Protein AF-A0A2S9H2X5-F1 (afdb_monomer_lite)

pLDDT: mean 83.3, std 7.54, range [45.91, 91.69]

Structure (mmCIF, N/CA/C/O backbone):
data_AF-A0A2S9H2X5-F1
#
_entry.id   AF-A0A2S9H2X5-F1
#
loop_
_atom_site.group_PDB
_atom_site.id
_atom_site.type_symbol
_atom_site.label_atom_id
_atom_site.label_alt_id
_atom_site.label_comp_id
_atom_site.label_asym_id
_at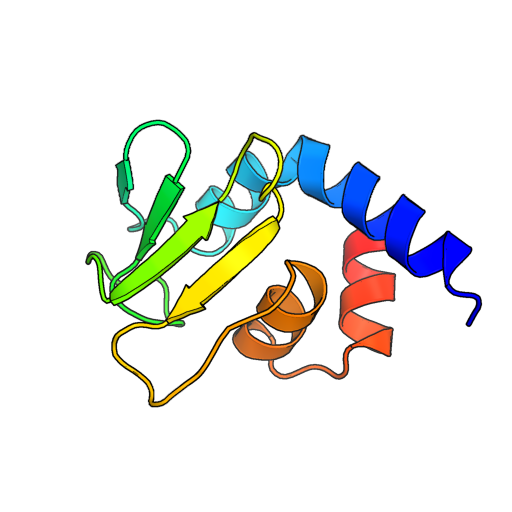om_site.label_entity_id
_atom_site.label_seq_id
_atom_site.pdbx_PDB_ins_code
_atom_site.Cartn_x
_atom_site.Cartn_y
_atom_site.Cartn_z
_atom_site.occupancy
_atom_site.B_iso_or_equiv
_atom_site.auth_seq_id
_atom_site.auth_comp_id
_atom_site.auth_asym_id
_atom_site.auth_atom_id
_atom_site.pdbx_PDB_model_num
ATOM 1 N N . MET A 1 1 ? 6.743 17.595 -11.778 1.00 54.75 1 MET A N 1
ATOM 2 C CA . MET A 1 1 ? 5.832 16.917 -10.837 1.00 54.75 1 MET A CA 1
ATOM 3 C C . MET A 1 1 ? 5.928 17.678 -9.531 1.00 54.75 1 MET A C 1
ATOM 5 O O . MET A 1 1 ? 7.042 17.798 -9.030 1.00 54.75 1 MET A O 1
ATOM 9 N N . ASN A 1 2 ? 4.841 18.294 -9.063 1.00 68.88 2 ASN A N 1
ATOM 10 C CA . ASN A 1 2 ? 4.856 19.046 -7.810 1.00 68.88 2 ASN A CA 1
ATOM 11 C C . ASN A 1 2 ? 4.601 18.089 -6.642 1.00 68.88 2 ASN A C 1
ATOM 13 O O . ASN A 1 2 ? 3.926 17.072 -6.793 1.00 68.88 2 ASN A O 1
ATOM 17 N N . ARG A 1 3 ? 5.133 18.416 -5.463 1.00 63.69 3 ARG A N 1
ATOM 18 C CA . ARG A 1 3 ? 4.906 17.630 -4.240 1.00 63.69 3 ARG A CA 1
ATOM 19 C C . ARG A 1 3 ? 3.415 17.584 -3.874 1.00 63.69 3 ARG A C 1
ATOM 21 O O . ARG A 1 3 ? 2.924 16.552 -3.442 1.00 63.69 3 ARG A O 1
ATOM 28 N N . ASP A 1 4 ? 2.692 18.658 -4.189 1.00 75.44 4 ASP A N 1
ATOM 29 C CA . ASP A 1 4 ? 1.243 18.772 -4.020 1.00 75.44 4 ASP A CA 1
ATOM 30 C C . ASP A 1 4 ? 0.446 17.712 -4.798 1.00 75.44 4 ASP A C 1
ATOM 32 O O . ASP A 1 4 ? -0.619 17.288 -4.351 1.00 75.44 4 ASP A O 1
ATOM 36 N N . ASP A 1 5 ? 0.940 17.280 -5.964 1.00 78.38 5 ASP A N 1
ATOM 37 C CA . ASP A 1 5 ? 0.285 16.235 -6.754 1.00 78.38 5 ASP A CA 1
ATOM 38 C C . ASP A 1 5 ? 0.428 14.876 -6.055 1.00 78.38 5 ASP A C 1
ATOM 40 O O . ASP A 1 5 ? -0.516 14.090 -6.026 1.00 78.38 5 ASP A O 1
ATOM 44 N N . VAL A 1 6 ? 1.592 14.617 -5.444 1.00 74.62 6 VAL A N 1
ATOM 45 C CA . VAL A 1 6 ? 1.894 13.374 -4.708 1.00 74.62 6 VAL A CA 1
ATOM 46 C C . VAL A 1 6 ? 0.968 13.226 -3.520 1.00 74.62 6 VAL A C 1
ATOM 48 O O . VAL A 1 6 ? 0.366 12.172 -3.335 1.00 74.62 6 VAL A O 1
ATOM 51 N N . GLU A 1 7 ? 0.805 14.295 -2.752 1.00 79.44 7 GLU A N 1
ATOM 52 C CA . GLU A 1 7 ? -0.048 14.278 -1.570 1.00 79.44 7 GLU A CA 1
ATOM 53 C C . GLU A 1 7 ? -1.523 14.099 -1.940 1.00 79.44 7 GLU A C 1
ATOM 55 O O . GLU A 1 7 ? -2.223 13.320 -1.298 1.00 79.44 7 GLU A O 1
ATOM 60 N N . LYS A 1 8 ? -2.002 14.755 -3.005 1.00 82.69 8 LYS A N 1
ATOM 61 C CA . LYS A 1 8 ? -3.394 14.613 -3.462 1.00 82.69 8 LYS A CA 1
ATOM 62 C C . LYS A 1 8 ? -3.701 13.226 -4.006 1.00 82.69 8 LYS A C 1
ATOM 64 O O . LYS A 1 8 ? -4.725 12.655 -3.641 1.00 82.69 8 LYS A O 1
ATOM 69 N N . VAL A 1 9 ? -2.835 12.695 -4.869 1.00 83.94 9 VAL A N 1
ATOM 70 C CA . VAL A 1 9 ? -2.998 11.346 -5.429 1.00 83.94 9 VAL A CA 1
ATOM 71 C C . VAL A 1 9 ? -2.891 10.306 -4.322 1.00 83.94 9 VAL A C 1
ATOM 73 O O . VAL A 1 9 ? -3.723 9.409 -4.255 1.00 83.94 9 VAL A O 1
ATOM 76 N N . GLY A 1 10 ? -1.933 10.479 -3.407 1.00 82.00 10 GLY A N 1
ATOM 77 C CA . GLY A 1 10 ? -1.824 9.674 -2.199 1.00 82.00 10 GLY A CA 1
ATOM 78 C C . GLY A 1 10 ? -3.135 9.682 -1.420 1.00 82.00 10 GLY A C 1
ATOM 79 O O . GLY A 1 10 ? -3.733 8.634 -1.254 1.00 82.00 10 GLY A O 1
ATOM 80 N N . GLN A 1 11 ? -3.646 10.848 -1.023 1.00 82.62 11 GLN A N 1
ATOM 81 C CA . GLN A 1 11 ? -4.906 10.974 -0.275 1.00 82.62 11 GLN A CA 1
ATOM 82 C C . GLN A 1 11 ? -6.120 10.351 -0.984 1.00 82.62 11 GLN A C 1
ATOM 84 O O . GLN A 1 11 ? -6.937 9.711 -0.325 1.00 82.62 11 GLN A O 1
ATOM 89 N N . ALA A 1 12 ? -6.244 10.511 -2.304 1.00 84.38 12 ALA A N 1
ATOM 90 C CA . ALA A 1 12 ? -7.315 9.876 -3.074 1.00 84.38 12 ALA A CA 1
ATOM 91 C C . ALA A 1 12 ? -7.180 8.345 -3.062 1.00 84.38 12 ALA A C 1
ATOM 93 O O . ALA A 1 12 ? -8.130 7.644 -2.721 1.00 84.38 12 ALA A O 1
ATOM 94 N N . ALA A 1 13 ? -5.977 7.831 -3.319 1.00 83.50 13 ALA A N 1
ATOM 95 C CA . ALA A 1 13 ? -5.684 6.404 -3.250 1.00 83.50 13 ALA A CA 1
ATOM 96 C C . ALA A 1 13 ? -5.873 5.835 -1.833 1.00 83.50 13 ALA A C 1
ATOM 98 O O . ALA A 1 13 ? -6.355 4.717 -1.678 1.00 83.50 13 ALA A O 1
ATOM 99 N N . LEU A 1 14 ? -5.565 6.614 -0.788 1.00 84.31 14 LEU A N 1
ATOM 100 C CA . LEU A 1 14 ? -5.793 6.254 0.613 1.00 84.31 14 LEU A CA 1
ATOM 101 C C . LEU A 1 14 ? -7.269 6.049 0.940 1.00 84.31 14 LEU A C 1
ATOM 103 O O . LEU A 1 14 ? -7.583 5.229 1.796 1.00 84.31 14 LEU A O 1
ATOM 107 N N . ALA A 1 15 ? -8.180 6.759 0.274 1.00 85.19 15 ALA A N 1
ATOM 108 C CA . ALA A 1 15 ? -9.610 6.534 0.461 1.00 85.19 15 ALA A CA 1
ATOM 109 C C . ALA A 1 15 ? -10.038 5.137 -0.027 1.00 85.19 15 ALA A C 1
ATOM 111 O O . ALA A 1 15 ? -10.932 4.530 0.562 1.00 85.19 15 ALA A O 1
ATOM 112 N N . SER A 1 16 ? -9.353 4.615 -1.049 1.00 85.75 16 SER A N 1
ATOM 113 C CA . SER A 1 16 ? -9.614 3.311 -1.671 1.00 85.75 16 SER A CA 1
ATOM 114 C C . SER A 1 16 ? -8.559 2.251 -1.327 1.00 85.75 16 SER A C 1
ATOM 116 O O . SER A 1 16 ? -8.592 1.156 -1.880 1.00 85.75 16 SER A O 1
ATOM 118 N N . ILE A 1 17 ? -7.642 2.518 -0.391 1.00 86.44 17 ILE A N 1
ATOM 119 C CA . ILE A 1 17 ? -6.501 1.636 -0.097 1.00 86.44 17 ILE A CA 1
ATOM 120 C C . ILE A 1 17 ? -6.918 0.245 0.373 1.00 86.44 17 ILE A C 1
ATOM 122 O O . ILE A 1 17 ? -6.272 -0.732 0.018 1.00 86.44 17 ILE A O 1
ATOM 126 N N . GLU A 1 18 ? -7.997 0.137 1.155 1.00 85.81 18 GLU A N 1
ATOM 127 C CA . GLU A 1 18 ? -8.525 -1.162 1.590 1.00 85.81 18 GLU A CA 1
ATOM 128 C C . GLU A 1 18 ? -9.013 -1.979 0.389 1.00 85.81 18 GLU A C 1
ATOM 130 O O . GLU A 1 18 ? -8.727 -3.171 0.307 1.00 85.81 18 GLU A O 1
ATOM 135 N N . LEU A 1 19 ? -9.696 -1.331 -0.560 1.00 86.75 19 LEU A N 1
ATOM 136 C CA . LEU A 1 19 ? -10.182 -1.974 -1.778 1.00 86.75 19 LEU A CA 1
ATOM 137 C C . LEU A 1 19 ? -9.017 -2.387 -2.678 1.00 86.75 19 LEU A C 1
ATOM 139 O O . LEU A 1 19 ? -8.977 -3.532 -3.109 1.00 86.75 19 LEU A O 1
ATOM 143 N N . LEU A 1 20 ? -8.048 -1.497 -2.899 1.00 86.81 20 LEU A N 1
ATOM 144 C CA . LEU A 1 20 ? -6.862 -1.774 -3.711 1.00 86.81 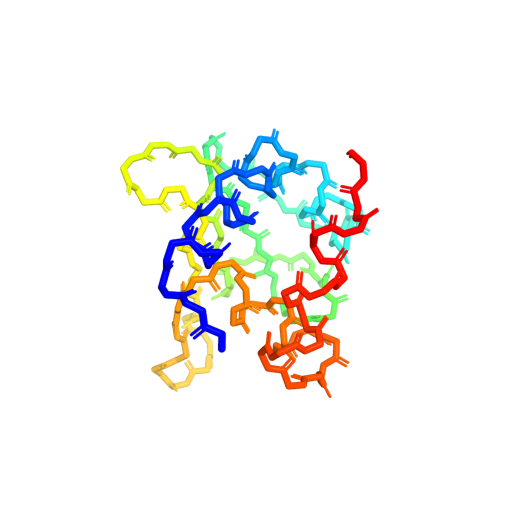20 LEU A CA 1
ATOM 145 C C . LEU A 1 20 ? -5.999 -2.881 -3.097 1.00 86.81 20 LEU A C 1
ATOM 147 O O . LEU A 1 20 ? -5.597 -3.806 -3.790 1.00 86.81 20 LEU A O 1
ATOM 151 N N . ALA A 1 21 ? -5.754 -2.842 -1.786 1.00 85.19 21 ALA A N 1
ATOM 152 C CA . ALA A 1 21 ? -4.997 -3.885 -1.100 1.00 85.19 21 ALA A CA 1
ATOM 153 C C . ALA A 1 21 ? -5.711 -5.244 -1.155 1.00 85.19 21 ALA A C 1
ATOM 155 O O . ALA A 1 21 ? -5.049 -6.269 -1.321 1.00 85.19 21 ALA A O 1
ATOM 156 N N . ALA A 1 22 ? -7.043 -5.262 -1.044 1.00 86.25 22 ALA A N 1
ATOM 157 C CA . ALA A 1 22 ? -7.835 -6.479 -1.192 1.00 86.25 22 ALA A CA 1
ATOM 158 C C . ALA A 1 22 ? -7.867 -6.997 -2.640 1.00 86.25 22 ALA A C 1
ATOM 160 O O . ALA A 1 22 ? -7.851 -8.210 -2.843 1.00 86.25 22 ALA A O 1
ATOM 161 N N . ASP A 1 23 ? -7.888 -6.099 -3.628 1.00 86.94 23 ASP A N 1
ATOM 162 C CA . ASP A 1 23 ? -7.872 -6.439 -5.053 1.00 86.94 23 ASP A CA 1
ATOM 163 C C . ASP A 1 23 ? -6.508 -6.998 -5.482 1.00 86.94 23 ASP A C 1
ATOM 165 O O . ASP A 1 23 ? -6.424 -8.078 -6.067 1.00 86.94 23 ASP A O 1
ATOM 169 N N . TRP A 1 24 ? -5.420 -6.325 -5.097 1.00 84.50 24 TRP A N 1
ATOM 170 C CA . TRP A 1 24 ? -4.059 -6.761 -5.410 1.00 84.50 24 TRP A CA 1
ATOM 171 C C . TRP A 1 24 ? -3.667 -8.025 -4.643 1.00 84.50 24 TRP A C 1
ATOM 173 O O . TRP A 1 24 ? -2.922 -8.861 -5.157 1.00 84.50 24 TRP A O 1
ATOM 183 N N . PHE A 1 25 ? -4.155 -8.179 -3.408 1.00 86.50 25 PHE A N 1
ATOM 184 C CA . PHE A 1 25 ? -3.796 -9.280 -2.520 1.00 86.50 25 PHE A CA 1
ATOM 185 C C . PHE A 1 25 ? -5.034 -9.978 -1.946 1.00 86.50 25 PHE A C 1
ATOM 187 O O . PHE A 1 25 ? -5.330 -9.841 -0.755 1.00 86.50 25 PHE A O 1
ATOM 194 N N . PRO A 1 26 ? -5.724 -10.812 -2.742 1.00 83.81 26 PRO A N 1
ATOM 195 C CA . PRO A 1 26 ? -6.953 -11.473 -2.307 1.00 83.81 26 PRO A CA 1
ATOM 196 C C . PRO A 1 26 ? -6.738 -12.487 -1.173 1.00 83.81 26 PRO A C 1
ATOM 198 O O . PRO A 1 26 ? -7.672 -12.767 -0.426 1.00 83.81 26 PRO A O 1
ATOM 201 N N . ASN A 1 27 ? -5.521 -13.028 -1.009 1.00 86.75 27 ASN A N 1
ATOM 202 C CA . ASN A 1 27 ? -5.186 -13.900 0.130 1.00 86.75 27 ASN A CA 1
ATOM 203 C C . ASN A 1 27 ? -4.575 -13.137 1.314 1.00 86.75 27 ASN A C 1
ATOM 205 O O . ASN A 1 27 ? -4.111 -13.759 2.274 1.00 86.75 27 ASN A O 1
ATOM 209 N N . GLY A 1 28 ? -4.544 -11.806 1.249 1.00 85.38 28 GLY A N 1
ATOM 210 C CA . GLY A 1 28 ? -4.144 -10.978 2.371 1.00 85.38 28 GLY A CA 1
ATOM 211 C C . GLY A 1 28 ? -5.109 -11.100 3.544 1.00 85.38 28 GLY A C 1
ATOM 212 O O . GLY A 1 28 ? -6.299 -11.377 3.393 1.00 85.38 28 GLY A O 1
ATOM 213 N N . VAL A 1 29 ? -4.575 -10.910 4.743 1.00 87.44 29 VAL A N 1
ATOM 214 C CA . VAL A 1 29 ? -5.322 -10.986 5.993 1.00 87.44 29 VAL A CA 1
ATOM 215 C C . VAL A 1 29 ? -5.450 -9.583 6.557 1.00 87.44 29 VAL A C 1
ATOM 217 O O . VAL A 1 29 ? -4.460 -8.943 6.908 1.00 87.44 29 VAL A O 1
ATOM 220 N N . ARG A 1 30 ? -6.687 -9.105 6.687 1.00 88.56 30 ARG A N 1
ATOM 221 C CA . ARG A 1 30 ? -6.956 -7.834 7.359 1.00 88.56 30 ARG A CA 1
ATOM 222 C C . ARG A 1 30 ? -6.859 -7.998 8.872 1.00 88.56 30 ARG A C 1
ATOM 224 O O . ARG A 1 30 ? -7.708 -8.645 9.484 1.00 88.56 30 ARG A O 1
ATOM 231 N N . GLU A 1 31 ? -5.875 -7.352 9.481 1.00 89.25 31 GLU A N 1
ATOM 232 C CA . GLU A 1 31 ? -5.700 -7.269 10.929 1.00 89.25 31 GLU A CA 1
ATOM 233 C C . GLU A 1 31 ? -6.060 -5.860 11.417 1.00 89.25 31 GLU A C 1
ATOM 235 O O . GLU A 1 31 ? -5.245 -4.941 11.469 1.00 89.25 31 GLU A O 1
ATOM 240 N N . GLY A 1 32 ? -7.332 -5.668 11.772 1.00 88.38 32 GLY A N 1
ATOM 241 C CA . GLY A 1 32 ? -7.827 -4.387 12.272 1.00 88.38 32 GLY A CA 1
ATOM 242 C C . GLY A 1 32 ? -7.797 -3.295 11.200 1.00 88.38 32 GLY A C 1
ATOM 243 O O . GLY A 1 32 ? -8.718 -3.209 10.393 1.00 88.38 32 GLY A O 1
ATOM 244 N N . ARG A 1 33 ? -6.765 -2.445 11.232 1.00 88.69 33 ARG A N 1
ATOM 245 C CA . ARG A 1 33 ? -6.533 -1.347 10.270 1.00 88.69 33 ARG A CA 1
ATOM 246 C C . ARG A 1 33 ? -5.294 -1.573 9.406 1.00 88.69 33 ARG A C 1
ATOM 248 O O . ARG A 1 33 ? -4.889 -0.677 8.671 1.00 88.69 33 ARG A O 1
ATOM 255 N N . GLU A 1 34 ? -4.677 -2.739 9.527 1.00 90.44 34 GLU A N 1
ATOM 256 C CA . GLU A 1 34 ? -3.500 -3.133 8.772 1.00 90.44 34 GLU A CA 1
ATOM 257 C C . GLU A 1 34 ? -3.872 -4.303 7.858 1.00 90.44 34 GLU A C 1
ATOM 259 O O . GLU A 1 34 ? -4.653 -5.183 8.226 1.00 90.44 34 GLU A O 1
ATOM 264 N N . TRP A 1 35 ? -3.324 -4.311 6.652 1.00 90.62 35 TRP A N 1
ATOM 265 C CA . TRP A 1 35 ? -3.425 -5.422 5.721 1.00 90.62 35 TRP A CA 1
ATOM 266 C C . TRP A 1 35 ? -2.112 -6.194 5.744 1.00 90.62 35 TRP A C 1
ATOM 268 O O . TRP A 1 35 ? -1.066 -5.670 5.354 1.00 90.62 35 TRP A O 1
ATOM 278 N N . CYS A 1 36 ? -2.162 -7.419 6.254 1.00 90.06 36 CYS A N 1
ATOM 279 C CA . CYS A 1 36 ? -1.020 -8.312 6.372 1.00 90.06 36 CYS A CA 1
ATOM 280 C C . CYS A 1 36 ? -0.978 -9.262 5.172 1.00 90.06 36 CYS A C 1
ATOM 282 O O . CYS A 1 36 ? -1.953 -9.957 4.887 1.00 90.06 36 CYS A O 1
ATOM 284 N N . ILE A 1 37 ? 0.161 -9.326 4.487 1.00 90.44 37 ILE A N 1
ATOM 285 C CA . ILE A 1 37 ? 0.402 -10.285 3.403 1.00 90.44 37 ILE A CA 1
ATOM 286 C C . ILE A 1 37 ? 1.720 -11.027 3.632 1.00 90.44 37 ILE A C 1
ATOM 288 O O . ILE A 1 37 ? 2.630 -10.560 4.318 1.00 90.44 37 ILE A O 1
ATOM 292 N N . GLY A 1 38 ? 1.822 -12.232 3.090 1.00 84.12 38 GLY A N 1
ATOM 293 C CA . GLY A 1 38 ? 2.990 -13.099 3.209 1.00 84.12 38 GLY A CA 1
ATOM 294 C C . GLY A 1 38 ? 4.092 -12.785 2.208 1.00 84.12 38 GL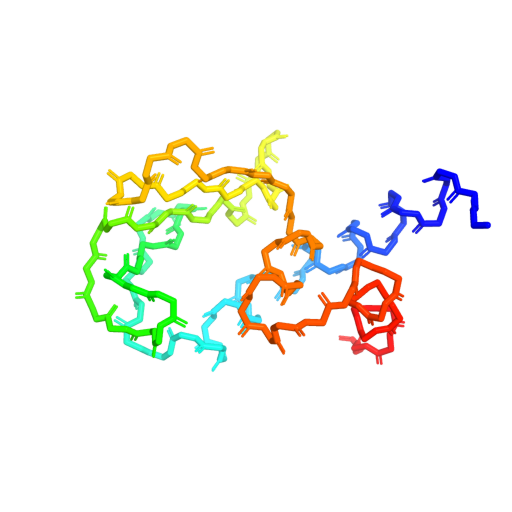Y A C 1
ATOM 295 O O . GLY A 1 38 ? 5.249 -13.094 2.481 1.00 84.12 38 GLY A O 1
ATOM 296 N N . SER A 1 39 ? 3.756 -12.179 1.069 1.00 77.94 39 SER A N 1
ATOM 297 C CA . SER A 1 39 ? 4.697 -11.826 0.001 1.00 77.94 39 SER A CA 1
ATOM 298 C C . SER A 1 39 ? 4.069 -10.830 -0.969 1.00 77.94 39 SER A C 1
ATOM 300 O O . SER A 1 39 ? 2.845 -10.724 -1.042 1.00 77.94 39 SER A O 1
ATOM 302 N N . ARG A 1 40 ? 4.900 -10.173 -1.788 1.00 76.00 40 ARG A N 1
ATOM 303 C CA . ARG A 1 40 ? 4.454 -9.287 -2.883 1.00 76.00 40 ARG A CA 1
ATOM 304 C C . ARG A 1 40 ? 3.553 -9.957 -3.927 1.00 76.00 40 ARG A C 1
ATOM 306 O O . ARG A 1 40 ? 3.018 -9.272 -4.784 1.00 76.00 40 ARG A O 1
ATOM 313 N N . GLU A 1 41 ? 3.464 -11.285 -3.921 1.00 75.38 41 GLU A N 1
ATOM 314 C CA . GLU A 1 41 ? 2.577 -12.047 -4.809 1.00 75.38 41 GLU A CA 1
ATOM 315 C C . GLU A 1 41 ? 1.178 -12.238 -4.199 1.00 75.38 41 GLU A C 1
ATOM 317 O O . GLU A 1 41 ? 0.322 -12.880 -4.796 1.00 75.38 41 GLU A O 1
ATOM 322 N N . GLY A 1 42 ? 0.924 -11.681 -3.007 1.00 74.38 42 GLY A N 1
ATOM 323 C CA . GLY A 1 42 ? -0.370 -11.784 -2.339 1.00 74.38 42 GLY A CA 1
ATOM 324 C C . GLY A 1 42 ? -0.610 -13.121 -1.664 1.00 74.38 42 GLY A C 1
ATOM 325 O O . GLY A 1 42 ? -1.760 -13.527 -1.519 1.00 74.38 42 GLY A O 1
ATOM 326 N N . GLU A 1 43 ? 0.455 -13.816 -1.266 1.00 81.81 43 GLU A N 1
ATOM 327 C CA . GLU A 1 43 ? 0.350 -15.006 -0.426 1.00 81.81 43 GLU A CA 1
ATOM 328 C C . GLU A 1 43 ? -0.162 -14.644 0.972 1.00 81.81 43 GLU A C 1
ATOM 330 O O . GLU A 1 43 ? 0.066 -13.539 1.468 1.00 81.81 43 GLU A O 1
ATOM 335 N N . ALA A 1 44 ? -0.833 -15.584 1.636 1.00 79.06 44 ALA A N 1
ATOM 336 C CA . ALA A 1 44 ? -1.280 -15.388 3.009 1.00 79.06 44 ALA A CA 1
ATOM 337 C C . ALA A 1 44 ? -0.076 -15.348 3.963 1.00 79.06 44 ALA A C 1
ATOM 339 O O . ALA A 1 44 ? 0.787 -16.225 3.943 1.00 79.06 44 ALA A O 1
ATOM 340 N N . GLY A 1 45 ? -0.022 -14.342 4.834 1.00 82.56 45 GLY A N 1
ATOM 341 C CA . GLY A 1 45 ? 1.041 -14.225 5.825 1.00 82.56 45 GLY A CA 1
ATOM 342 C C . GLY A 1 45 ? 1.088 -12.859 6.496 1.00 82.56 45 GLY A C 1
ATOM 343 O O . GLY A 1 45 ? 0.163 -12.064 6.391 1.00 82.56 45 GLY A O 1
ATOM 344 N N . ARG A 1 46 ? 2.180 -12.616 7.222 1.00 82.00 46 ARG A N 1
ATOM 345 C CA . ARG A 1 46 ? 2.412 -11.407 8.037 1.00 82.00 46 ARG A CA 1
ATOM 346 C C . ARG A 1 46 ? 3.798 -10.804 7.811 1.00 82.00 46 ARG A C 1
ATOM 348 O O . ARG A 1 46 ? 4.345 -10.154 8.699 1.00 82.00 46 ARG A O 1
ATOM 355 N N . SER A 1 47 ? 4.376 -11.107 6.655 1.00 87.06 47 SER A N 1
ATOM 356 C CA . SER A 1 47 ? 5.702 -10.657 6.241 1.00 87.06 47 SER A CA 1
ATOM 357 C C . SER A 1 47 ? 5.676 -9.181 5.887 1.00 87.06 47 SER A C 1
ATOM 359 O O . SER A 1 47 ? 6.546 -8.439 6.312 1.00 87.06 47 SER A O 1
ATOM 361 N N . MET A 1 48 ? 4.641 -8.742 5.178 1.00 88.94 48 MET A N 1
ATOM 362 C CA . MET A 1 48 ? 4.442 -7.357 4.788 1.00 88.94 48 MET A CA 1
ATOM 363 C C . MET A 1 48 ? 3.165 -6.829 5.422 1.00 88.94 48 MET A C 1
ATOM 365 O O . MET A 1 48 ? 2.165 -7.543 5.524 1.00 88.94 48 MET A O 1
ATOM 369 N N . LYS A 1 49 ? 3.203 -5.572 5.850 1.00 90.00 49 LYS A N 1
ATOM 370 C CA . LYS A 1 49 ? 2.070 -4.880 6.457 1.00 90.00 49 LYS A CA 1
ATOM 371 C C . LYS A 1 49 ? 1.819 -3.568 5.744 1.00 90.00 49 LYS A C 1
ATOM 373 O O . LYS A 1 49 ? 2.763 -2.826 5.481 1.00 90.00 49 LYS A O 1
ATOM 378 N N . ILE A 1 50 ? 0.554 -3.285 5.468 1.00 90.69 50 ILE A N 1
ATOM 379 C CA . ILE A 1 50 ? 0.100 -2.044 4.843 1.00 90.69 50 ILE A CA 1
ATOM 380 C C . ILE A 1 50 ? -0.897 -1.386 5.788 1.00 90.69 50 ILE A C 1
ATOM 382 O O . ILE A 1 50 ? -1.912 -1.981 6.141 1.00 90.69 50 ILE A O 1
ATOM 386 N N . CYS A 1 51 ? -0.634 -0.156 6.200 1.00 91.69 51 CYS A N 1
ATOM 387 C CA . CYS A 1 51 ? -1.552 0.611 7.026 1.00 91.69 51 CYS A CA 1
ATOM 388 C C . CYS A 1 51 ? -2.684 1.174 6.163 1.00 91.69 51 CYS A C 1
ATOM 390 O O . CYS A 1 51 ? -2.455 2.010 5.293 1.00 91.69 51 CYS A O 1
ATOM 392 N N . LEU A 1 52 ? -3.922 0.763 6.426 1.00 88.25 52 LEU A N 1
ATOM 393 C CA . LEU A 1 52 ? -5.096 1.205 5.668 1.00 88.25 52 LEU A CA 1
ATOM 394 C C . LEU A 1 52 ? -5.714 2.491 6.231 1.00 88.25 52 LEU A C 1
ATOM 396 O O . LEU A 1 52 ? -6.511 3.150 5.573 1.00 88.25 52 LEU A O 1
ATOM 400 N N . SER A 1 53 ? -5.429 2.835 7.488 1.00 84.88 53 SER A N 1
ATOM 401 C CA . SER A 1 53 ? -6.074 3.961 8.172 1.00 84.88 53 SER A CA 1
ATOM 402 C C . SER A 1 53 ? -5.231 4.500 9.327 1.00 84.88 53 SER A C 1
ATOM 404 O O . SER A 1 53 ? -4.517 3.749 9.988 1.00 84.88 53 SER A O 1
ATOM 406 N N . GLY A 1 54 ? -5.399 5.789 9.638 1.00 83.81 54 GLY A N 1
ATOM 407 C CA . GLY A 1 54 ? -4.691 6.488 10.715 1.00 83.81 54 GLY A CA 1
ATOM 408 C C . GLY A 1 54 ? -3.652 7.476 10.189 1.00 83.81 54 GLY A C 1
ATOM 409 O O . GLY A 1 54 ? -3.654 7.819 9.013 1.00 83.81 54 GLY A O 1
ATOM 410 N N . GLU A 1 55 ? -2.760 7.928 11.068 1.00 82.25 55 GLU A N 1
ATOM 411 C CA . GLU A 1 55 ? -1.691 8.878 10.715 1.00 82.25 55 GLU A CA 1
ATOM 412 C C . GLU A 1 55 ? -0.647 8.252 9.774 1.00 82.25 55 GLU A C 1
ATOM 414 O O . GLU A 1 55 ? -0.006 8.944 8.995 1.00 82.25 55 GLU A O 1
ATOM 419 N N . SER A 1 56 ? -0.537 6.921 9.801 1.00 84.31 56 SER A N 1
ATOM 420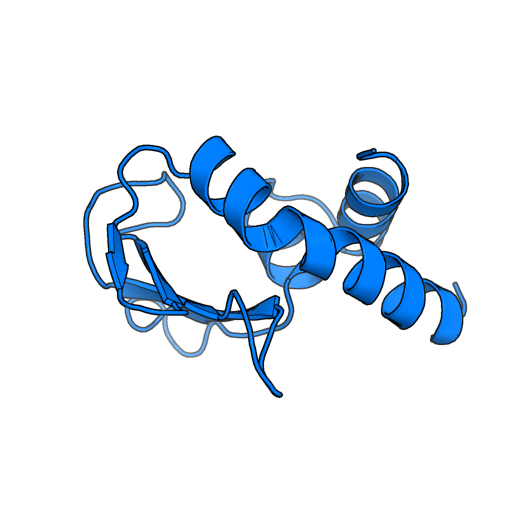 C CA . SER A 1 56 ? 0.307 6.128 8.905 1.00 84.31 56 SER A CA 1
ATOM 421 C C . SER A 1 56 ? -0.468 5.497 7.744 1.00 84.31 56 SER A C 1
ATOM 423 O O . SER A 1 56 ? 0.015 4.526 7.173 1.00 84.31 56 SER A O 1
ATOM 425 N N . ALA A 1 57 ? -1.675 5.966 7.405 1.00 85.44 57 ALA A N 1
ATOM 426 C CA . ALA A 1 57 ? -2.418 5.416 6.269 1.00 85.44 57 ALA A CA 1
ATOM 427 C C . ALA A 1 57 ? -1.583 5.521 4.979 1.00 85.44 57 ALA A C 1
ATOM 429 O O . ALA A 1 57 ? -1.061 6.585 4.661 1.00 85.44 57 ALA A O 1
ATOM 430 N N . GLY A 1 58 ? -1.442 4.407 4.258 1.00 85.06 58 GLY A N 1
ATOM 431 C CA . GLY A 1 58 ? -0.592 4.276 3.070 1.00 85.06 58 GLY A CA 1
ATOM 432 C C . GLY A 1 58 ? 0.831 3.859 3.339 1.00 85.06 58 GLY A C 1
ATOM 433 O O . GLY A 1 58 ? 1.515 3.448 2.408 1.00 85.06 58 GLY A O 1
ATOM 434 N N . VAL A 1 59 ? 1.286 3.926 4.584 1.00 89.62 59 VAL A N 1
ATOM 435 C CA . VAL A 1 59 ? 2.613 3.435 4.923 1.00 89.62 59 VAL A CA 1
ATOM 436 C C . VAL A 1 59 ? 2.589 1.919 4.861 1.00 89.62 59 VAL A C 1
ATOM 438 O O . VAL A 1 59 ? 1.711 1.265 5.429 1.00 89.62 59 VAL A O 1
ATOM 441 N N . TRP A 1 60 ? 3.579 1.356 4.191 1.00 90.19 60 TRP A N 1
ATOM 442 C CA . TRP A 1 60 ? 3.791 -0.076 4.147 1.00 90.19 60 TRP A CA 1
ATOM 443 C C . TRP A 1 60 ? 5.207 -0.413 4.583 1.00 90.19 60 TRP A C 1
ATOM 445 O O . TRP A 1 60 ? 6.141 0.392 4.493 1.00 90.19 60 TRP A O 1
ATOM 455 N N . LYS A 1 61 ? 5.358 -1.636 5.073 1.00 89.00 61 LYS A N 1
ATOM 456 C CA . LYS A 1 61 ? 6.643 -2.173 5.479 1.00 89.00 61 LYS A CA 1
ATOM 457 C C . LYS A 1 61 ? 6.683 -3.667 5.248 1.00 89.00 61 LYS A C 1
ATOM 459 O O . LYS A 1 61 ? 5.786 -4.390 5.681 1.00 89.00 61 LYS A O 1
ATOM 464 N N . ASP A 1 62 ? 7.754 -4.115 4.621 1.00 88.31 62 ASP A N 1
ATOM 465 C CA . ASP A 1 62 ? 8.126 -5.512 4.555 1.00 88.31 62 ASP A CA 1
ATOM 466 C C . ASP A 1 62 ? 9.109 -5.833 5.690 1.00 88.31 62 ASP A C 1
ATOM 468 O O . ASP A 1 62 ? 10.096 -5.137 5.918 1.00 88.31 62 ASP A O 1
ATOM 472 N N . PHE A 1 63 ? 8.782 -6.859 6.467 1.00 83.75 63 PHE A N 1
ATOM 473 C CA . PHE A 1 63 ? 9.603 -7.395 7.551 1.00 83.75 63 PHE A CA 1
ATOM 474 C C . PHE A 1 63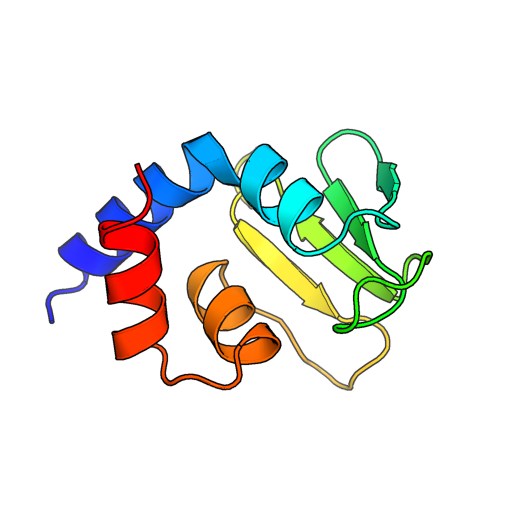 ? 10.410 -8.621 7.109 1.00 83.75 63 PHE A C 1
ATOM 476 O O . PHE A 1 63 ? 11.223 -9.119 7.885 1.00 83.75 63 PHE A O 1
ATOM 483 N N . SER A 1 64 ? 10.166 -9.140 5.904 1.00 81.94 64 SER A N 1
ATOM 484 C CA . SER A 1 64 ? 10.848 -10.310 5.351 1.00 81.94 64 SER A CA 1
ATOM 485 C C . SER A 1 64 ? 11.979 -9.942 4.383 1.00 81.94 64 SER A C 1
ATOM 487 O O . SER A 1 64 ? 12.868 -10.762 4.163 1.00 81.94 64 SER A O 1
ATOM 489 N N . ALA A 1 65 ? 11.955 -8.742 3.812 1.00 74.88 65 ALA A N 1
ATOM 490 C CA . ALA A 1 65 ? 12.960 -8.136 2.961 1.00 74.88 65 ALA A CA 1
ATOM 491 C C . ALA A 1 65 ? 13.668 -7.032 3.753 1.00 74.88 65 ALA A C 1
ATOM 493 O O . ALA A 1 65 ? 13.023 -6.168 4.348 1.00 74.88 65 ALA A O 1
ATOM 494 N N . ASP A 1 66 ? 14.999 -7.082 3.764 1.00 67.75 66 ASP A N 1
ATOM 495 C CA . ASP A 1 66 ? 15.856 -6.144 4.493 1.00 67.75 66 ASP A CA 1
ATOM 496 C C . ASP A 1 66 ? 15.485 -4.686 4.144 1.00 67.75 66 ASP A C 1
ATOM 498 O O . ASP A 1 66 ? 15.600 -4.259 2.995 1.00 67.75 66 ASP A O 1
ATOM 502 N N . ASP A 1 67 ? 14.981 -3.955 5.142 1.00 68.00 67 ASP A N 1
ATOM 503 C CA . ASP A 1 67 ? 14.684 -2.515 5.126 1.00 68.00 67 ASP A CA 1
ATOM 504 C C . ASP A 1 67 ? 13.768 -1.997 3.996 1.00 68.00 67 ASP A C 1
ATOM 506 O O . ASP A 1 67 ? 13.875 -0.854 3.555 1.00 68.00 67 ASP A O 1
ATOM 510 N N . THR A 1 68 ? 12.819 -2.811 3.524 1.00 82.56 68 THR A N 1
ATOM 511 C CA . THR A 1 68 ? 11.863 -2.348 2.506 1.00 82.56 68 THR A CA 1
ATOM 512 C C . THR A 1 68 ? 10.634 -1.716 3.167 1.00 82.56 68 THR A C 1
ATOM 514 O O . THR A 1 68 ? 9.771 -2.401 3.713 1.00 82.56 68 THR A O 1
ATOM 517 N N . CYS A 1 69 ? 10.539 -0.390 3.131 1.00 86.00 69 CYS A N 1
ATOM 518 C CA . CYS A 1 69 ? 9.381 0.365 3.607 1.00 86.00 69 CYS A CA 1
ATOM 519 C C . CYS A 1 69 ? 9.153 1.615 2.753 1.00 86.00 69 CYS A C 1
ATOM 521 O O . CYS A 1 69 ? 10.047 2.058 2.031 1.00 86.00 69 CYS A O 1
ATOM 523 N N . GLY A 1 70 ? 7.956 2.190 2.835 1.00 87.62 70 GLY A N 1
ATOM 524 C CA . GLY A 1 70 ? 7.652 3.439 2.148 1.00 87.62 70 GLY A CA 1
ATOM 525 C C . GLY A 1 70 ? 6.174 3.793 2.177 1.00 87.62 70 GLY A C 1
ATOM 526 O O . GLY A 1 70 ? 5.410 3.295 3.005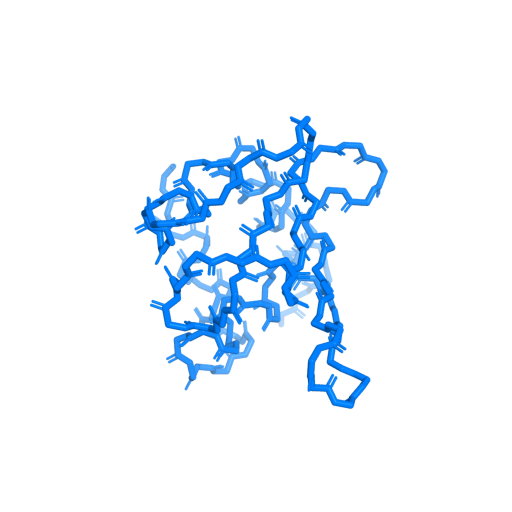 1.00 87.62 70 GLY A O 1
ATOM 527 N N . ASP A 1 71 ? 5.783 4.649 1.241 1.00 87.94 71 ASP A N 1
ATOM 528 C CA . ASP A 1 71 ? 4.405 5.080 1.032 1.00 87.94 71 ASP A CA 1
ATOM 529 C C . ASP A 1 71 ? 3.677 4.188 0.021 1.00 87.94 71 ASP A C 1
ATOM 531 O O . ASP A 1 71 ? 4.279 3.391 -0.705 1.00 87.94 71 ASP A O 1
ATOM 535 N N . PHE A 1 72 ? 2.361 4.367 -0.074 1.00 84.31 72 PHE A N 1
ATOM 536 C CA . PHE A 1 72 ? 1.485 3.562 -0.923 1.00 84.31 72 PHE A CA 1
ATOM 537 C C . PHE A 1 72 ? 1.851 3.646 -2.413 1.00 84.31 72 PHE A C 1
ATOM 539 O O . PHE A 1 72 ? 1.690 2.685 -3.160 1.00 84.31 72 PHE A O 1
ATOM 546 N N . ILE A 1 73 ? 2.407 4.777 -2.850 1.00 87.12 73 ILE A N 1
ATOM 547 C CA . ILE A 1 73 ? 2.891 4.957 -4.226 1.00 87.12 73 ILE A CA 1
ATOM 548 C C . ILE A 1 73 ? 4.113 4.071 -4.474 1.00 87.12 73 ILE A C 1
ATOM 550 O O . ILE A 1 73 ? 4.168 3.349 -5.470 1.00 87.12 73 ILE A O 1
ATOM 554 N N . SER A 1 74 ? 5.075 4.081 -3.550 1.00 87.69 74 SER A N 1
ATOM 555 C CA . SER A 1 74 ? 6.259 3.228 -3.635 1.00 87.69 74 SER A CA 1
ATOM 556 C C . SER A 1 74 ? 5.884 1.745 -3.497 1.00 87.69 74 SER A C 1
ATOM 558 O O . SER A 1 74 ? 6.527 0.902 -4.118 1.00 87.69 74 SER A O 1
ATOM 560 N N . LEU A 1 75 ? 4.810 1.417 -2.762 1.00 87.19 75 LEU A N 1
ATOM 561 C CA . LEU A 1 75 ? 4.228 0.069 -2.733 1.00 87.19 75 LEU A CA 1
ATOM 562 C C . LEU A 1 75 ? 3.722 -0.350 -4.113 1.00 87.19 75 LEU A C 1
ATOM 564 O O . LEU A 1 75 ? 4.085 -1.419 -4.594 1.00 87.19 75 LEU A O 1
ATOM 568 N N . TYR A 1 76 ? 2.905 0.487 -4.757 1.00 87.94 76 TYR A N 1
ATOM 569 C CA . TYR A 1 76 ? 2.399 0.216 -6.102 1.00 87.94 76 TYR A CA 1
ATOM 570 C C . TYR A 1 76 ? 3.567 0.004 -7.071 1.00 87.94 76 TYR A C 1
ATOM 572 O O . TYR A 1 76 ? 3.633 -1.006 -7.771 1.00 87.94 76 TYR A O 1
ATOM 580 N N . ALA A 1 77 ? 4.539 0.919 -7.067 1.00 88.69 77 ALA A N 1
ATOM 581 C CA . ALA A 1 77 ? 5.757 0.805 -7.865 1.00 88.69 77 ALA A CA 1
ATOM 582 C C . ALA A 1 77 ? 6.490 -0.524 -7.614 1.00 88.69 77 ALA A C 1
ATOM 584 O O . ALA A 1 77 ? 6.921 -1.187 -8.558 1.00 88.69 77 ALA A O 1
ATOM 585 N N . TYR A 1 78 ? 6.568 -0.958 -6.355 1.00 86.06 78 TYR A N 1
ATOM 586 C CA . TYR A 1 78 ? 7.203 -2.211 -5.960 1.00 86.06 78 TYR A CA 1
ATOM 587 C C . TYR A 1 78 ? 6.446 -3.460 -6.445 1.00 86.06 78 TYR A C 1
ATOM 589 O O . TYR A 1 78 ? 7.070 -4.390 -6.965 1.00 86.06 78 TYR A O 1
ATOM 597 N N . ILE A 1 79 ? 5.116 -3.481 -6.322 1.00 84.69 79 ILE A N 1
ATOM 598 C CA . ILE A 1 79 ? 4.260 -4.604 -6.745 1.00 84.69 79 ILE A CA 1
ATOM 599 C C . ILE A 1 79 ? 4.251 -4.725 -8.269 1.00 84.69 79 ILE A C 1
ATOM 601 O O . ILE A 1 79 ? 4.548 -5.786 -8.819 1.00 84.69 79 ILE A O 1
ATOM 605 N N . PHE A 1 80 ? 3.950 -3.621 -8.955 1.00 85.62 80 PHE A N 1
ATOM 606 C CA . PHE A 1 80 ? 3.790 -3.583 -10.408 1.00 85.62 80 PHE A CA 1
ATOM 607 C C . PHE A 1 80 ? 5.122 -3.449 -11.157 1.00 85.62 80 PHE A C 1
ATOM 609 O O . PHE A 1 80 ? 5.142 -3.496 -12.385 1.00 85.62 80 PHE A O 1
ATOM 616 N N . ARG A 1 81 ? 6.243 -3.311 -10.433 1.00 87.12 81 ARG A N 1
ATOM 617 C CA . ARG A 1 81 ? 7.587 -3.057 -10.982 1.00 87.12 81 ARG A CA 1
ATOM 618 C C . ARG A 1 81 ? 7.612 -1.887 -11.968 1.00 87.12 81 ARG A C 1
ATOM 620 O O . ARG A 1 81 ? 8.256 -1.958 -13.015 1.00 87.12 81 ARG A O 1
ATOM 627 N N . VAL A 1 82 ? 6.900 -0.823 -11.623 1.00 89.94 82 VAL A N 1
ATOM 628 C CA . VAL A 1 82 ? 6.855 0.426 -12.389 1.00 89.94 82 VAL A CA 1
ATOM 629 C C . VAL A 1 82 ? 7.612 1.523 -11.649 1.00 89.94 82 VAL A C 1
ATOM 631 O O . VAL A 1 82 ? 7.884 1.410 -10.458 1.00 89.94 82 VAL A O 1
ATOM 634 N N . GLU A 1 83 ? 7.962 2.597 -12.350 1.00 87.50 83 GLU A N 1
ATOM 635 C CA . GLU A 1 83 ? 8.545 3.778 -11.712 1.00 87.50 83 GLU A CA 1
ATOM 636 C C . GLU A 1 83 ? 7.484 4.543 -10.905 1.00 87.50 83 GLU A C 1
ATOM 638 O O . GLU A 1 83 ? 6.299 4.517 -11.242 1.00 87.50 83 GLU A O 1
ATOM 643 N N . GLU A 1 84 ? 7.900 5.287 -9.873 1.00 84.06 84 GLU A N 1
ATOM 644 C CA . GLU A 1 84 ? 6.983 6.065 -9.018 1.00 84.06 84 GLU A CA 1
ATOM 645 C C . GLU A 1 84 ? 6.105 7.040 -9.819 1.00 84.06 84 GLU A C 1
ATOM 647 O O . GLU A 1 84 ? 4.948 7.272 -9.472 1.00 84.06 84 GLU A O 1
ATOM 652 N N . ALA A 1 85 ? 6.621 7.571 -10.932 1.00 85.38 85 ALA A N 1
ATOM 653 C CA . ALA A 1 85 ? 5.864 8.440 -11.828 1.00 85.38 85 ALA A CA 1
ATOM 654 C C . ALA A 1 85 ? 4.687 7.720 -12.511 1.00 85.38 85 ALA A C 1
ATOM 656 O O . ALA A 1 85 ? 3.624 8.315 -12.689 1.00 85.38 85 ALA A O 1
ATOM 657 N N . GLU A 1 86 ? 4.862 6.452 -12.887 1.00 87.56 86 GLU A N 1
ATOM 658 C CA . GLU A 1 86 ? 3.810 5.639 -13.502 1.00 87.56 86 GLU A CA 1
ATOM 659 C C . GLU A 1 86 ? 2.841 5.110 -12.444 1.00 87.56 86 GLU A C 1
ATOM 661 O O . GLU A 1 86 ? 1.632 5.173 -12.652 1.00 87.56 86 GLU A O 1
ATOM 666 N N . ALA A 1 87 ? 3.348 4.695 -11.278 1.00 88.06 87 ALA A N 1
ATOM 667 C CA . ALA A 1 87 ? 2.518 4.333 -10.129 1.00 88.06 87 ALA A CA 1
ATOM 668 C C . ALA A 1 87 ? 1.573 5.475 -9.735 1.00 88.06 87 ALA A C 1
ATOM 670 O O . ALA A 1 87 ? 0.375 5.274 -9.568 1.00 88.06 87 ALA A O 1
ATOM 671 N N . MET A 1 88 ? 2.094 6.701 -9.664 1.00 85.62 88 MET A N 1
ATOM 672 C CA . MET A 1 88 ? 1.285 7.882 -9.388 1.00 85.62 88 MET A CA 1
ATOM 673 C C . MET A 1 88 ? 0.212 8.106 -10.455 1.00 85.62 88 MET A C 1
ATOM 675 O O . MET A 1 88 ? -0.930 8.381 -10.110 1.00 85.62 88 MET A O 1
ATOM 679 N N . LYS A 1 89 ? 0.550 8.013 -11.746 1.00 85.44 89 LYS A N 1
ATOM 680 C CA . LYS A 1 89 ? -0.448 8.179 -12.814 1.00 85.44 89 LYS A CA 1
ATOM 681 C C . LYS A 1 89 ? -1.531 7.111 -12.755 1.00 85.44 89 LYS A C 1
ATOM 683 O O . LYS A 1 89 ? -2.687 7.443 -12.993 1.00 85.44 89 LYS A O 1
ATOM 688 N N . ALA A 1 90 ? -1.159 5.867 -12.457 1.00 85.94 90 ALA A N 1
ATOM 689 C CA . ALA A 1 90 ? -2.108 4.779 -12.280 1.00 85.94 90 ALA A CA 1
ATOM 690 C C . ALA A 1 90 ? -3.066 5.108 -11.131 1.00 85.94 90 ALA A C 1
ATOM 692 O O . ALA A 1 90 ? -4.260 5.233 -11.367 1.00 85.94 90 ALA A O 1
ATOM 693 N N . LEU A 1 91 ? -2.531 5.417 -9.947 1.00 83.31 91 LEU A N 1
ATOM 694 C CA . LEU A 1 91 ? -3.317 5.806 -8.771 1.00 83.31 91 LEU A CA 1
ATOM 695 C C . LEU A 1 91 ? -4.153 7.079 -8.979 1.00 83.31 91 LEU A C 1
ATOM 697 O O . LEU A 1 91 ? -5.216 7.219 -8.392 1.00 83.31 91 LEU A O 1
ATOM 701 N N . ALA A 1 92 ? -3.694 8.015 -9.814 1.00 81.62 92 ALA A N 1
ATOM 702 C CA . ALA A 1 92 ? -4.446 9.217 -10.173 1.00 81.62 92 ALA A CA 1
ATOM 703 C C . ALA A 1 92 ? -5.585 8.939 -11.168 1.00 81.62 92 ALA A C 1
ATOM 705 O O . ALA A 1 92 ? -6.488 9.763 -11.313 1.00 81.62 92 ALA A O 1
ATOM 706 N N . CYS A 1 93 ? -5.499 7.830 -11.904 1.00 76.50 93 CYS A N 1
ATOM 707 C CA . CYS A 1 93 ? -6.491 7.393 -12.877 1.00 76.50 93 CYS A CA 1
ATOM 708 C C . CYS A 1 93 ? -7.475 6.371 -12.286 1.00 76.50 93 CYS A C 1
ATOM 710 O O . CYS A 1 93 ? -8.550 6.180 -12.859 1.00 76.50 93 CYS A O 1
ATOM 712 N N . GLU A 1 94 ? -7.121 5.713 -11.179 1.00 62.62 94 GLU A N 1
ATOM 713 C CA . GLU A 1 94 ? -8.032 4.825 -10.464 1.00 62.62 94 GLU A CA 1
ATOM 714 C C . GLU A 1 94 ? -9.146 5.646 -9.774 1.00 62.62 94 GLU A C 1
ATOM 716 O O . GLU A 1 94 ? -8.851 6.656 -9.130 1.00 62.62 94 GLU A O 1
ATOM 721 N N . PRO A 1 95 ? -10.426 5.283 -9.989 1.00 45.91 95 PRO A N 1
ATOM 722 C CA . PRO A 1 95 ? -11.592 6.092 -9.621 1.00 45.91 95 PRO A CA 1
ATOM 723 C C . PRO A 1 95 ? -11.992 6.036 -8.140 1.00 45.91 95 PRO A C 1
ATOM 725 O O . PRO A 1 95 ? -11.742 5.009 -7.468 1.00 45.91 95 PRO A O 1
#

Radius of gyration: 12.37 Å; chains: 1; bounding box: 27×34×26 Å

Secondary structure (DSSP, 8-state):
--HHHHHHHHHHHHHSHHHHHHHH-TT-EEETTEEEESSTT--SSSSEEEE-SSTTTT-EEESSSTT-EE-HHHHHHHHHT--HHHHHHHHHH--

Foldseek 3Di:
DDVVLVVVLLVLCLVCVVVVLCVQAVLWDDDPQKTAAPDLNNHYDRQKIAGSDDPCRQWIDGNPDPGDIDGVLVSQCVSVVHDSVVSSVVSVPDD

Sequence (95 aa):
MNRDDVEKVGQAALASIELLAADWFPNGVREGREWCIGSREGEAGRSMKICLSGESAGVWKDFSADDTCGDFISLYAYIFRVEEAEAMKALACEP

Organism: NCBI:txid2099400